Protein AF-A0A948T1C1-F1 (afdb_monomer_lite)

Structure (mmCIF, N/CA/C/O backbone):
data_AF-A0A948T1C1-F1
#
_entry.id   AF-A0A948T1C1-F1
#
loop_
_atom_site.group_PDB
_atom_site.id
_atom_site.type_symbol
_atom_site.label_atom_id
_atom_site.label_alt_id
_atom_site.label_comp_id
_atom_site.label_asym_id
_atom_site.label_entity_id
_atom_site.label_seq_id
_atom_site.pdbx_PDB_ins_code
_atom_site.Cartn_x
_atom_site.Cartn_y
_atom_site.Cartn_z
_atom_site.occupancy
_atom_site.B_iso_or_equiv
_atom_site.auth_seq_id
_atom_site.auth_comp_id
_atom_site.auth_asym_id
_atom_site.auth_atom_id
_atom_site.pdbx_PDB_model_num
ATOM 1 N N . MET A 1 1 ? 18.907 8.394 -17.637 1.00 54.00 1 MET A N 1
ATOM 2 C CA . MET A 1 1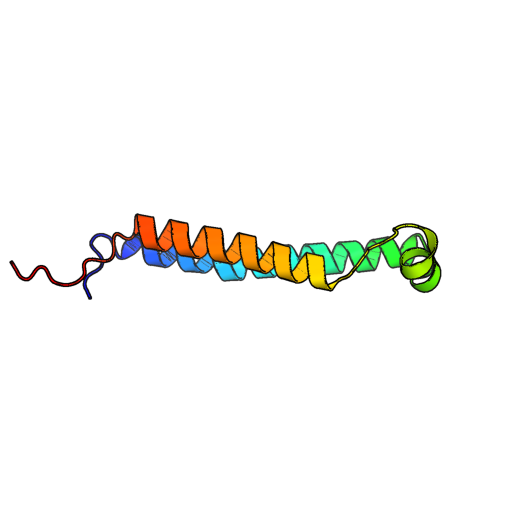 ? 18.510 7.176 -16.899 1.00 54.00 1 MET A CA 1
ATOM 3 C C . MET A 1 1 ? 17.728 6.307 -17.867 1.00 54.00 1 MET A C 1
ATOM 5 O O . MET A 1 1 ? 16.622 6.685 -18.232 1.00 54.00 1 MET A O 1
ATOM 9 N N . GLN A 1 2 ? 18.344 5.246 -18.386 1.00 61.16 2 GLN A N 1
ATOM 10 C CA . GLN A 1 2 ? 17.696 4.350 -19.343 1.00 61.16 2 GLN A CA 1
ATOM 11 C C . GLN A 1 2 ? 17.309 3.063 -18.612 1.00 61.16 2 GLN A C 1
ATOM 13 O O . GLN A 1 2 ? 18.092 2.506 -17.841 1.00 61.16 2 GLN A O 1
ATOM 18 N N . PHE A 1 3 ? 16.067 2.629 -18.802 1.00 63.72 3 PHE A N 1
ATOM 19 C CA . PHE A 1 3 ? 15.591 1.349 -18.294 1.00 63.72 3 PHE A CA 1
ATOM 20 C C . PHE A 1 3 ? 15.674 0.347 -19.437 1.00 63.72 3 PHE A C 1
ATOM 22 O O . PHE A 1 3 ? 15.025 0.538 -20.462 1.00 63.72 3 PHE A O 1
ATOM 29 N N . PHE A 1 4 ? 16.455 -0.720 -19.257 1.00 62.19 4 PHE A N 1
ATOM 30 C CA . PHE A 1 4 ? 16.679 -1.730 -20.297 1.00 62.19 4 PHE A CA 1
ATOM 31 C C . PHE A 1 4 ? 15.372 -2.417 -20.730 1.00 62.19 4 PHE A C 1
ATOM 33 O O . PHE A 1 4 ? 15.246 -2.871 -21.863 1.00 62.19 4 PHE A O 1
ATOM 40 N N . ARG A 1 5 ? 14.380 -2.484 -19.829 1.00 66.00 5 ARG A N 1
ATOM 41 C CA . ARG A 1 5 ? 13.038 -3.022 -20.092 1.00 66.00 5 ARG A CA 1
ATOM 42 C C . ARG A 1 5 ? 11.970 -2.169 -19.408 1.00 66.00 5 ARG A C 1
ATOM 44 O O . ARG A 1 5 ? 11.471 -2.507 -18.335 1.00 66.00 5 ARG A O 1
ATOM 51 N N . ALA A 1 6 ? 11.633 -1.047 -20.044 1.00 70.44 6 ALA A N 1
ATOM 52 C CA . ALA A 1 6 ? 10.623 -0.096 -19.566 1.00 70.44 6 ALA A CA 1
ATOM 53 C C . ALA A 1 6 ? 9.219 -0.714 -19.410 1.00 70.44 6 ALA A C 1
ATOM 55 O O . ALA A 1 6 ? 8.422 -0.232 -18.612 1.00 70.44 6 ALA A O 1
ATOM 56 N N . GLU A 1 7 ? 8.938 -1.821 -20.098 1.00 73.69 7 GLU A N 1
ATOM 57 C CA . GLU A 1 7 ? 7.702 -2.605 -19.970 1.00 73.69 7 GLU A CA 1
ATOM 58 C C . GLU A 1 7 ? 7.423 -3.038 -18.521 1.00 73.69 7 GLU A C 1
ATOM 60 O O . GLU A 1 7 ? 6.270 -3.107 -18.096 1.00 73.69 7 GLU A O 1
ATOM 65 N N . TYR A 1 8 ? 8.472 -3.256 -17.716 1.00 70.19 8 TYR A N 1
ATOM 66 C CA . TYR A 1 8 ? 8.312 -3.644 -16.316 1.00 70.19 8 TYR A CA 1
ATOM 67 C C . TYR A 1 8 ? 7.829 -2.508 -15.406 1.00 70.19 8 TYR A C 1
ATOM 69 O O . TYR A 1 8 ? 7.357 -2.778 -14.302 1.00 70.19 8 TYR A O 1
ATOM 77 N N . LEU A 1 9 ? 7.869 -1.249 -15.859 1.00 71.19 9 LEU A N 1
ATOM 78 C CA . LEU A 1 9 ? 7.299 -0.124 -15.111 1.00 71.19 9 LEU A CA 1
ATOM 79 C C . LEU A 1 9 ? 5.773 -0.230 -15.001 1.00 71.19 9 LEU A C 1
ATOM 81 O O . LEU A 1 9 ? 5.207 0.286 -14.042 1.00 71.19 9 LEU A O 1
ATOM 85 N N . ALA A 1 10 ? 5.102 -0.958 -15.902 1.00 75.25 10 ALA A N 1
ATOM 86 C CA . ALA A 1 10 ? 3.672 -1.238 -15.773 1.00 75.25 10 ALA A CA 1
ATOM 87 C C . ALA A 1 10 ? 3.344 -1.990 -14.467 1.00 75.25 10 ALA A C 1
ATOM 89 O O . ALA A 1 10 ? 2.282 -1.776 -13.882 1.00 75.25 10 ALA A O 1
ATOM 90 N N . TYR A 1 11 ? 4.278 -2.791 -13.941 1.00 75.62 11 TYR A N 1
ATOM 91 C CA . TYR A 1 11 ? 4.097 -3.481 -12.663 1.00 75.62 11 TYR A CA 1
ATOM 92 C C . TYR A 1 11 ? 4.107 -2.542 -11.451 1.00 75.62 11 TYR A C 1
ATOM 94 O O . TYR A 1 11 ? 3.682 -2.974 -10.382 1.00 75.62 11 TYR A O 1
ATOM 102 N N . LEU A 1 12 ? 4.483 -1.257 -11.579 1.00 76.19 12 LEU A N 1
ATOM 103 C CA . LEU A 1 12 ? 4.290 -0.292 -10.485 1.00 76.19 12 LEU A CA 1
ATOM 104 C C . LEU A 1 12 ? 2.819 -0.176 -10.078 1.00 76.19 12 LEU A C 1
ATOM 106 O O . LEU A 1 12 ? 2.545 0.114 -8.916 1.00 76.19 12 LEU A O 1
ATOM 110 N N . TRP A 1 13 ? 1.876 -0.462 -10.982 1.00 80.88 13 TRP A N 1
ATOM 111 C CA . TRP A 1 13 ? 0.449 -0.526 -10.661 1.00 80.88 13 TRP A CA 1
ATOM 112 C C . TRP A 1 13 ? 0.097 -1.623 -9.644 1.00 80.88 13 TRP A C 1
ATOM 114 O O . TRP A 1 13 ? -0.948 -1.546 -8.997 1.00 80.88 13 TRP A O 1
ATOM 124 N N . ALA A 1 14 ? 0.984 -2.5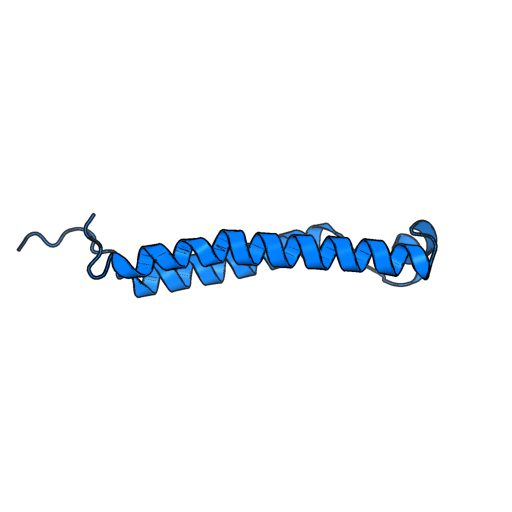94 -9.409 1.00 76.94 14 ALA A N 1
ATOM 125 C CA . ALA A 1 14 ? 0.830 -3.547 -8.316 1.00 76.94 14 ALA A CA 1
ATOM 126 C C . ALA A 1 14 ? 0.876 -2.861 -6.938 1.00 76.94 14 ALA A C 1
ATOM 128 O O . ALA A 1 14 ? 0.211 -3.316 -6.013 1.00 76.94 14 ALA A O 1
ATOM 129 N N . ILE A 1 15 ? 1.594 -1.742 -6.791 1.00 77.75 15 ILE A N 1
ATOM 130 C CA . ILE A 1 15 ? 1.703 -1.005 -5.523 1.00 77.75 15 ILE A CA 1
ATOM 131 C C . ILE A 1 15 ? 0.338 -0.446 -5.076 1.00 77.75 15 ILE A C 1
ATOM 133 O O . ILE A 1 15 ? -0.102 -0.792 -3.974 1.00 77.75 15 ILE A O 1
ATOM 137 N N . PRO A 1 16 ? -0.387 0.362 -5.882 1.00 84.44 16 PRO A N 1
ATOM 138 C CA . PRO A 1 16 ? -1.721 0.815 -5.504 1.00 84.44 16 PRO A CA 1
ATOM 139 C C . PRO A 1 16 ? -2.712 -0.348 -5.378 1.00 84.44 16 PRO A C 1
ATOM 141 O O . PRO A 1 16 ? -3.575 -0.297 -4.503 1.00 84.44 16 PRO A O 1
ATOM 144 N N . ALA A 1 17 ? -2.573 -1.422 -6.166 1.00 85.06 17 ALA A N 1
ATOM 145 C CA . ALA A 1 17 ? -3.409 -2.613 -6.019 1.00 85.06 17 ALA A CA 1
ATOM 146 C C . ALA A 1 17 ? -3.219 -3.291 -4.648 1.00 85.06 17 ALA A C 1
ATOM 148 O O . ALA A 1 17 ? -4.202 -3.582 -3.966 1.00 85.06 17 ALA A O 1
ATOM 149 N N . VAL A 1 18 ? -1.974 -3.478 -4.195 1.00 80.12 18 VAL A N 1
ATOM 150 C CA . VAL A 1 18 ? -1.660 -4.034 -2.867 1.00 80.12 18 VAL A CA 1
ATOM 151 C C . VAL A 1 18 ? -2.189 -3.127 -1.758 1.00 80.12 18 VAL A C 1
ATOM 153 O O . VAL A 1 18 ? -2.793 -3.621 -0.805 1.00 80.12 18 VAL A O 1
ATOM 156 N N . LEU A 1 19 ? -2.030 -1.806 -1.890 1.00 81.38 19 LEU A N 1
ATOM 157 C CA . LEU A 1 19 ? -2.575 -0.847 -0.926 1.00 81.38 19 LEU A CA 1
ATOM 158 C C . LEU A 1 19 ? -4.105 -0.909 -0.854 1.00 81.38 19 LEU A C 1
ATOM 160 O O . LEU A 1 19 ? -4.659 -0.933 0.245 1.00 81.38 19 LEU A O 1
ATOM 164 N N . LEU A 1 20 ? -4.787 -0.990 -2.000 1.00 87.38 20 LEU A N 1
ATOM 165 C CA . LEU A 1 20 ? -6.240 -1.142 -2.060 1.00 87.38 20 LEU A CA 1
ATOM 166 C C . LEU A 1 20 ? 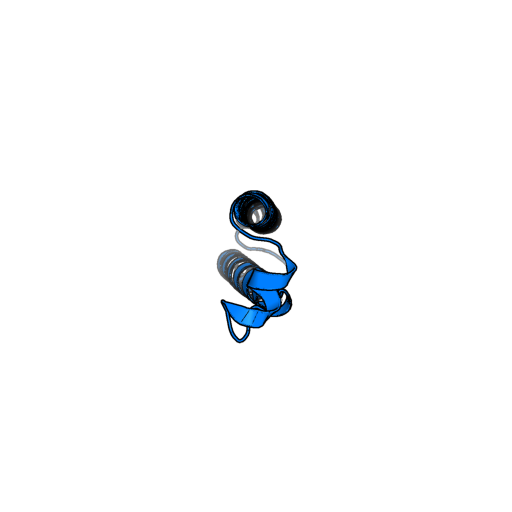-6.686 -2.446 -1.403 1.00 87.38 20 LEU A C 1
ATOM 168 O O . LEU A 1 20 ? -7.543 -2.413 -0.523 1.00 87.38 20 LEU A O 1
ATOM 172 N N . VAL A 1 21 ? -6.083 -3.582 -1.763 1.00 86.56 21 VAL A N 1
ATOM 173 C CA . VAL A 1 21 ? -6.400 -4.887 -1.161 1.00 86.56 21 VAL A CA 1
ATOM 174 C C . VAL A 1 21 ? -6.191 -4.851 0.351 1.00 86.56 21 VAL A C 1
ATOM 176 O O . VAL A 1 21 ? -7.050 -5.310 1.106 1.00 86.56 21 VAL A O 1
ATOM 179 N N . HIS A 1 22 ? -5.093 -4.257 0.815 1.00 80.31 22 HIS A N 1
ATOM 180 C CA . HIS A 1 22 ? -4.810 -4.129 2.238 1.00 80.31 22 HIS A CA 1
ATOM 181 C C . HIS A 1 22 ? -5.838 -3.2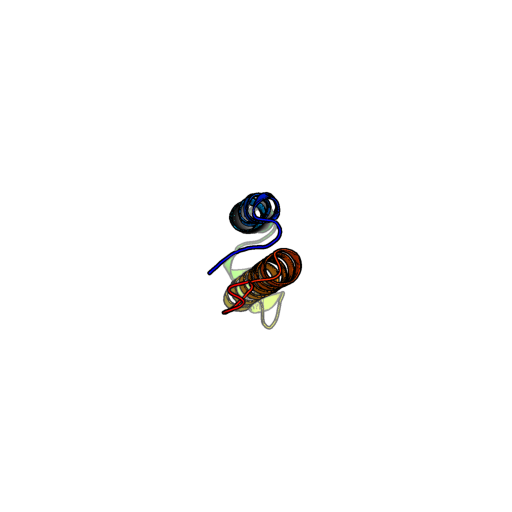32 2.948 1.00 80.31 22 HIS A C 1
ATOM 183 O O . HIS A 1 22 ? -6.325 -3.575 4.028 1.00 80.31 22 HIS A O 1
ATOM 189 N N . PHE A 1 23 ? -6.224 -2.111 2.333 1.00 84.75 23 PHE A N 1
ATOM 190 C CA . PHE A 1 23 ? -7.259 -1.219 2.854 1.00 84.75 23 PHE A CA 1
ATOM 191 C C . PHE A 1 23 ? -8.629 -1.907 2.922 1.00 84.75 23 PHE A C 1
ATOM 193 O O . PHE A 1 23 ? -9.304 -1.841 3.952 1.00 84.75 23 PHE A O 1
ATOM 200 N N . PHE A 1 24 ? -9.025 -2.623 1.866 1.00 88.00 24 PHE A N 1
ATOM 201 C CA . PHE A 1 24 ? -10.265 -3.399 1.838 1.00 88.00 24 PHE A CA 1
ATOM 202 C C . PHE A 1 24 ? -10.265 -4.510 2.883 1.00 88.00 24 PHE A C 1
ATOM 204 O O . PHE A 1 24 ? -11.251 -4.659 3.605 1.00 88.00 24 PHE A O 1
ATOM 211 N N . SER A 1 25 ? -9.159 -5.242 3.017 1.00 84.81 25 SER A N 1
ATOM 212 C CA . SER A 1 25 ? -8.997 -6.289 4.027 1.00 84.81 25 SER A CA 1
ATOM 213 C C . SER A 1 25 ? -9.143 -5.723 5.441 1.00 84.81 25 SER A C 1
ATOM 215 O O . SER A 1 25 ? -9.913 -6.249 6.245 1.00 84.81 25 SER A O 1
ATOM 217 N N . MET A 1 26 ? -8.515 -4.576 5.720 1.00 82.00 26 MET A N 1
ATOM 218 C CA . MET A 1 26 ? -8.650 -3.892 7.005 1.00 82.00 26 MET A CA 1
ATOM 219 C C . MET A 1 26 ? -10.089 -3.416 7.253 1.00 82.00 26 MET A C 1
ATOM 221 O O . MET A 1 26 ? -10.618 -3.602 8.348 1.00 82.00 26 MET A O 1
ATOM 225 N N . ARG A 1 27 ? -10.761 -2.854 6.241 1.00 84.50 27 ARG A N 1
ATOM 226 C CA . ARG A 1 27 ? -12.155 -2.397 6.356 1.00 84.50 27 ARG A CA 1
ATOM 227 C C . ARG A 1 27 ? -13.127 -3.559 6.582 1.00 84.50 27 ARG A C 1
ATOM 229 O O . ARG A 1 27 ? -14.041 -3.439 7.399 1.00 84.50 27 ARG A O 1
ATOM 236 N N . LEU A 1 28 ? -12.913 -4.687 5.905 1.00 85.44 28 LEU A N 1
ATOM 237 C CA . LEU A 1 28 ? -13.668 -5.926 6.101 1.00 85.44 28 LEU A CA 1
ATOM 238 C C . LEU A 1 28 ? -13.434 -6.506 7.495 1.00 85.44 28 LEU A C 1
ATOM 240 O O . LEU A 1 28 ? -14.397 -6.877 8.166 1.00 85.44 28 LEU A O 1
ATOM 244 N N . TRP A 1 29 ? -12.180 -6.540 7.951 1.00 80.25 29 TRP A N 1
ATOM 245 C CA . TRP A 1 29 ? -11.823 -6.997 9.289 1.00 80.25 29 TRP A CA 1
ATOM 246 C C . TRP A 1 29 ? -12.472 -6.130 10.368 1.00 80.25 29 TRP A C 1
ATOM 248 O O . TRP A 1 29 ? -13.111 -6.659 11.273 1.00 80.25 29 TRP A O 1
ATOM 258 N N . GLU A 1 30 ? -12.395 -4.800 10.248 1.00 78.31 30 GLU A N 1
ATOM 259 C CA . GLU A 1 30 ? -13.048 -3.885 11.189 1.00 78.31 30 GLU A CA 1
ATOM 260 C C . GLU A 1 30 ? -14.575 -4.041 11.188 1.00 78.31 30 GLU A C 1
ATOM 262 O O . GLU A 1 30 ? -15.190 -4.038 12.255 1.00 78.31 30 GLU A O 1
ATOM 267 N N . SER A 1 31 ? -15.195 -4.195 10.013 1.00 81.19 31 SER A N 1
ATOM 268 C CA . SER A 1 31 ? -16.644 -4.395 9.896 1.00 81.19 31 SER A CA 1
ATOM 269 C C . SER A 1 31 ? -17.093 -5.718 10.521 1.00 81.19 31 SER A C 1
ATOM 271 O O . SER A 1 31 ? -18.092 -5.746 11.240 1.00 81.19 31 SER A O 1
ATOM 273 N N . ARG A 1 32 ? -16.335 -6.800 10.303 1.00 79.00 32 ARG A N 1
ATOM 274 C CA . ARG A 1 32 ? -16.603 -8.109 10.908 1.00 79.00 32 ARG A CA 1
ATOM 275 C C . ARG A 1 32 ? -16.382 -8.080 12.414 1.00 79.00 32 ARG A C 1
ATOM 277 O O . ARG A 1 32 ? -17.272 -8.492 13.145 1.00 79.00 32 ARG A O 1
ATOM 284 N N . MET A 1 33 ? -15.266 -7.534 12.891 1.00 71.50 33 MET A N 1
ATOM 285 C CA . MET A 1 33 ? -14.981 -7.470 14.327 1.00 71.50 33 MET A CA 1
ATOM 286 C C . MET A 1 33 ? -16.007 -6.643 15.098 1.00 71.50 33 MET A C 1
ATOM 288 O O . MET A 1 33 ? -16.426 -7.072 16.167 1.00 71.50 33 MET A O 1
ATOM 292 N N . LYS A 1 34 ? -16.506 -5.535 14.529 1.00 72.56 34 LYS A N 1
ATOM 293 C CA . LYS A 1 34 ? -17.608 -4.761 15.129 1.00 72.56 34 LYS A CA 1
ATOM 294 C C . LYS A 1 34 ? -18.894 -5.567 15.335 1.00 72.56 34 LYS A C 1
ATOM 296 O O . LYS A 1 34 ? -19.673 -5.210 16.208 1.00 72.56 34 LYS A O 1
ATOM 301 N N . ARG A 1 35 ? -19.145 -6.609 14.531 1.00 72.19 35 ARG A N 1
ATOM 302 C CA . ARG A 1 35 ? -20.320 -7.482 14.696 1.00 72.19 35 ARG A CA 1
ATOM 303 C C . ARG A 1 35 ? -20.136 -8.530 15.793 1.00 72.19 35 ARG A C 1
ATOM 305 O O . ARG A 1 35 ? -21.134 -9.005 16.314 1.00 72.19 35 ARG A O 1
ATOM 312 N N . PHE A 1 36 ? -18.897 -8.902 16.112 1.00 69.25 36 PHE A N 1
ATOM 313 C CA . PHE A 1 36 ? -18.602 -9.988 17.052 1.00 69.25 36 PHE A CA 1
ATOM 314 C C . PHE A 1 36 ? -18.208 -9.507 18.452 1.00 69.25 36 PHE A C 1
ATOM 316 O O . PHE A 1 36 ? -18.413 -10.247 19.408 1.00 69.25 36 PHE A O 1
ATOM 323 N N . ALA A 1 37 ? -17.669 -8.294 18.604 1.00 64.06 37 ALA A N 1
ATOM 324 C CA . ALA A 1 37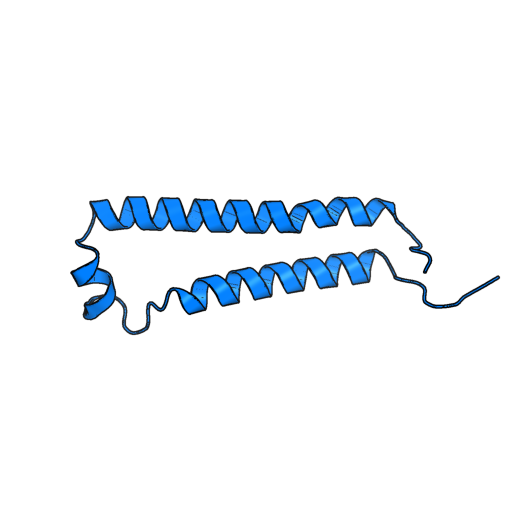 ? -17.363 -7.731 19.916 1.00 64.06 37 ALA A CA 1
ATOM 325 C C . ALA A 1 37 ? -17.337 -6.196 19.895 1.00 64.06 37 ALA A C 1
ATOM 327 O O . ALA A 1 37 ? -16.947 -5.571 18.903 1.00 64.06 37 ALA A O 1
ATOM 328 N N . GLU A 1 38 ? -17.707 -5.580 21.021 1.00 66.56 38 GLU A N 1
ATOM 329 C CA . GLU A 1 38 ? -17.508 -4.147 21.224 1.00 66.56 38 GLU A CA 1
ATOM 330 C C . GLU A 1 38 ? -16.022 -3.802 21.077 1.00 66.56 38 GLU A C 1
ATOM 332 O O . GLU A 1 38 ? -15.140 -4.432 21.666 1.00 66.56 38 GLU A O 1
ATOM 337 N N . ARG A 1 39 ? -15.742 -2.780 20.260 1.00 61.47 39 ARG A N 1
ATOM 338 C CA . ARG A 1 39 ? -14.385 -2.352 19.874 1.00 61.47 39 ARG A CA 1
ATOM 339 C C . ARG A 1 39 ? -13.483 -2.103 21.095 1.00 61.47 39 ARG A C 1
ATOM 341 O O . ARG A 1 39 ? -12.295 -2.407 21.046 1.00 61.47 39 ARG A O 1
ATOM 348 N N . SER A 1 40 ? -14.074 -1.616 22.188 1.00 58.72 40 SER A N 1
ATOM 349 C CA . SER A 1 40 ? -13.434 -1.364 23.486 1.00 58.72 40 SER A CA 1
ATOM 350 C C . SER A 1 40 ? -12.926 -2.636 24.176 1.00 58.72 40 SER A C 1
ATOM 352 O O . SER A 1 40 ? -11.897 -2.606 24.848 1.00 58.72 40 SER A O 1
ATOM 354 N N . MET A 1 41 ? -13.606 -3.768 23.993 1.00 57.16 41 MET A N 1
ATOM 355 C CA . MET A 1 41 ? -13.273 -5.037 24.642 1.00 57.16 41 MET A CA 1
ATOM 356 C C . MET A 1 41 ? -12.139 -5.771 23.905 1.00 57.16 41 MET A C 1
ATOM 358 O O . MET A 1 41 ? -11.268 -6.377 24.534 1.00 57.16 41 MET A O 1
ATOM 362 N N . LEU A 1 42 ? -12.097 -5.650 22.573 1.00 60.78 42 LEU A N 1
ATOM 363 C CA . LEU A 1 42 ? -11.047 -6.218 21.718 1.00 60.78 42 LEU A CA 1
ATOM 364 C C . LEU A 1 42 ? -9.701 -5.491 21.850 1.00 60.78 42 LEU A C 1
ATOM 366 O O . LEU A 1 42 ? -8.666 -6.149 21.945 1.00 60.78 42 LEU A O 1
ATOM 370 N N . GLU A 1 43 ? -9.708 -4.154 21.862 1.00 58.44 43 GLU A N 1
ATOM 371 C CA . GLU A 1 43 ? -8.479 -3.345 21.909 1.00 58.44 43 GLU A CA 1
ATOM 372 C C . GLU A 1 43 ? -7.778 -3.407 23.281 1.00 58.44 43 GLU A C 1
ATOM 374 O O . GLU A 1 43 ? -6.563 -3.228 23.349 1.00 58.44 43 GLU A O 1
ATOM 379 N N . GLY A 1 44 ? -8.516 -3.706 24.360 1.00 56.25 44 GLY A N 1
ATOM 380 C CA . GLY A 1 44 ? -7.989 -3.702 25.730 1.00 56.25 44 GLY A CA 1
ATOM 381 C C . GLY A 1 44 ? -7.731 -5.071 26.372 1.00 56.25 44 GLY A C 1
ATOM 382 O O . GLY A 1 44 ? -6.812 -5.179 27.180 1.00 56.25 44 GLY A O 1
ATOM 383 N N . LYS A 1 45 ? -8.519 -6.116 26.058 1.00 56.25 45 LYS A N 1
ATOM 384 C CA . LYS A 1 45 ? -8.481 -7.392 26.813 1.00 56.25 45 LYS A CA 1
ATOM 385 C C . LYS A 1 45 ? -8.086 -8.634 26.015 1.00 56.25 45 LYS A C 1
ATOM 387 O O . LYS A 1 45 ? -7.519 -9.548 26.601 1.00 56.25 45 LYS A O 1
ATOM 392 N N . LEU A 1 46 ? -8.390 -8.701 24.719 1.00 57.69 46 LEU A N 1
ATOM 393 C CA . LEU A 1 46 ? -8.275 -9.956 23.955 1.00 57.69 46 LEU A CA 1
ATOM 394 C C . LEU A 1 46 ? -6.974 -10.098 23.157 1.00 57.69 46 LEU A C 1
ATOM 396 O O . LEU A 1 46 ? -6.562 -11.220 22.880 1.00 57.69 46 LEU A O 1
ATOM 400 N N . ILE A 1 47 ? -6.308 -8.995 22.795 1.00 59.44 47 ILE A N 1
ATOM 401 C CA . ILE A 1 47 ? -5.058 -9.044 22.024 1.00 59.44 47 ILE A CA 1
ATOM 402 C C . ILE A 1 47 ? -4.028 -8.088 22.645 1.00 59.44 47 ILE A C 1
ATOM 404 O O . ILE A 1 47 ? -3.964 -6.912 22.265 1.00 59.44 47 ILE A O 1
ATOM 408 N N . PRO A 1 48 ? -3.188 -8.555 23.588 1.00 52.41 48 PRO A N 1
ATOM 409 C CA . PRO A 1 48 ? -2.097 -7.738 24.097 1.00 52.41 48 PRO A CA 1
ATOM 410 C C . PRO A 1 48 ? -1.167 -7.398 22.921 1.00 52.41 48 PRO A C 1
ATOM 412 O O . PRO A 1 48 ? -0.600 -8.290 22.297 1.00 52.41 48 PRO A O 1
ATOM 415 N N . ARG A 1 49 ? -1.025 -6.099 22.610 1.00 57.72 49 ARG A N 1
ATOM 416 C CA . ARG A 1 49 ? -0.283 -5.512 21.464 1.00 57.72 49 ARG A CA 1
ATOM 417 C C . ARG A 1 49 ? -1.006 -5.405 20.111 1.00 57.72 49 ARG A C 1
ATOM 419 O O . ARG A 1 49 ? -0.324 -5.173 19.110 1.00 57.72 49 ARG A O 1
ATOM 426 N N . TYR A 1 50 ? -2.339 -5.454 20.027 1.00 59.59 50 TYR A N 1
ATOM 427 C CA . TYR A 1 50 ? -3.014 -5.022 18.790 1.00 59.59 50 TYR A CA 1
ATOM 428 C C . TYR A 1 50 ? -2.858 -3.505 18.580 1.00 59.59 50 TYR A C 1
ATOM 430 O O . TYR A 1 50 ? -3.684 -2.695 18.984 1.00 59.59 50 TYR A O 1
ATOM 438 N N . LYS A 1 51 ? -1.751 -3.099 17.954 1.00 62.19 51 LYS A N 1
ATOM 439 C CA . LYS A 1 51 ? -1.491 -1.715 17.554 1.00 62.19 51 LYS A CA 1
ATOM 440 C C . LYS A 1 51 ? -1.744 -1.594 16.057 1.00 62.19 51 LYS A C 1
ATOM 442 O O . LYS A 1 51 ? -0.997 -2.168 15.266 1.00 62.19 51 LYS A O 1
ATOM 447 N N . LYS A 1 52 ? -2.732 -0.784 15.653 1.00 62.22 52 LYS A N 1
ATOM 448 C CA . LYS A 1 52 ? -2.997 -0.462 14.231 1.00 62.22 52 LYS A CA 1
ATOM 449 C C . LYS A 1 52 ? -1.742 0.010 13.479 1.00 62.22 52 LYS A C 1
ATOM 451 O O . LYS A 1 52 ? -1.602 -0.246 12.290 1.00 62.22 52 LYS A O 1
ATOM 456 N N . SER A 1 53 ? -0.791 0.622 14.187 1.00 65.56 53 SER A N 1
ATOM 457 C CA . SER A 1 53 ? 0.520 1.009 13.649 1.00 65.56 53 SER A CA 1
ATOM 458 C C . SER A 1 53 ? 1.312 -0.164 13.039 1.00 65.56 53 SER A C 1
ATOM 460 O O . SER A 1 53 ? 1.934 0.012 11.995 1.00 65.56 53 SER A O 1
ATOM 462 N N . HIS A 1 54 ? 1.233 -1.373 13.610 1.00 70.88 54 HIS A N 1
ATOM 463 C CA . HIS A 1 54 ? 1.941 -2.550 13.086 1.00 70.88 54 HIS A CA 1
ATOM 464 C C . HIS A 1 54 ? 1.324 -3.089 11.786 1.00 70.88 54 HIS A C 1
ATOM 466 O O . HIS A 1 54 ? 1.999 -3.762 11.010 1.00 70.88 54 HIS A O 1
ATOM 472 N N . TRP A 1 55 ? 0.044 -2.804 11.535 1.00 69.06 55 TRP A N 1
ATOM 473 C CA . TRP A 1 55 ? -0.600 -3.127 10.262 1.00 69.06 55 TRP A CA 1
ATOM 474 C C . TRP A 1 55 ? -0.115 -2.198 9.149 1.00 69.06 55 TRP A C 1
ATOM 476 O O . TRP A 1 55 ? 0.208 -2.666 8.061 1.00 69.06 55 TRP A O 1
ATOM 486 N N . MET A 1 56 ? 0.015 -0.901 9.444 1.00 75.06 56 MET A N 1
ATOM 487 C CA . MET A 1 56 ? 0.540 0.073 8.485 1.00 75.06 56 MET A CA 1
ATOM 488 C C . MET A 1 56 ? 1.999 -0.227 8.118 1.00 75.06 56 MET A C 1
ATOM 490 O O . MET A 1 56 ? 2.353 -0.202 6.943 1.00 75.06 56 MET A O 1
ATOM 494 N N . SER A 1 57 ? 2.842 -0.560 9.103 1.00 78.44 57 SER A N 1
ATOM 495 C CA . SER A 1 57 ? 4.249 -0.879 8.839 1.00 78.44 57 SER A CA 1
ATOM 496 C C . SER A 1 57 ? 4.415 -2.163 8.025 1.00 78.44 57 SER A C 1
ATOM 498 O O . SER A 1 57 ? 5.251 -2.200 7.129 1.00 78.44 57 SER A O 1
ATOM 500 N N . ARG A 1 58 ? 3.589 -3.193 8.261 1.00 79.75 58 ARG A N 1
ATOM 501 C CA . ARG A 1 58 ? 3.568 -4.407 7.425 1.00 79.75 58 ARG A CA 1
ATOM 502 C C . ARG A 1 58 ? 3.178 -4.103 5.981 1.00 79.75 58 ARG A C 1
ATOM 504 O O . ARG A 1 58 ? 3.869 -4.559 5.077 1.00 79.75 58 ARG A O 1
ATOM 511 N N . ALA A 1 59 ? 2.125 -3.313 5.766 1.00 77.38 59 ALA A N 1
ATOM 512 C CA . ALA A 1 59 ? 1.719 -2.893 4.426 1.00 77.38 59 ALA A CA 1
ATOM 513 C C . ALA A 1 59 ? 2.843 -2.135 3.708 1.00 77.38 59 ALA A C 1
ATOM 515 O O . ALA A 1 59 ? 3.146 -2.421 2.552 1.00 77.38 59 ALA A O 1
ATOM 516 N N . LEU A 1 60 ? 3.493 -1.211 4.421 1.00 82.38 60 LEU A N 1
ATOM 517 C CA . LEU A 1 60 ? 4.601 -0.417 3.901 1.00 82.38 60 LEU A CA 1
ATOM 518 C C . LEU A 1 60 ? 5.807 -1.291 3.534 1.00 82.38 60 LEU A C 1
ATOM 520 O O . LEU A 1 60 ? 6.382 -1.113 2.466 1.00 82.38 60 LEU A O 1
ATOM 524 N N . LEU A 1 61 ? 6.168 -2.256 4.384 1.00 86.81 61 LEU A N 1
ATOM 525 C CA . LEU A 1 61 ? 7.263 -3.191 4.115 1.00 86.81 61 LEU A CA 1
ATOM 526 C C . LEU A 1 61 ? 6.974 -4.064 2.892 1.00 86.81 61 LEU A C 1
ATOM 528 O O . LEU A 1 61 ? 7.846 -4.224 2.045 1.00 86.81 61 LEU A O 1
ATOM 532 N N . ILE A 1 62 ? 5.750 -4.585 2.761 1.00 84.75 62 ILE A N 1
ATOM 533 C CA . ILE A 1 62 ? 5.344 -5.360 1.580 1.00 84.75 62 ILE A CA 1
ATOM 534 C C . ILE A 1 62 ? 5.410 -4.483 0.323 1.00 84.75 62 ILE A C 1
ATOM 536 O O . ILE A 1 62 ? 5.956 -4.910 -0.692 1.00 84.75 62 ILE A O 1
ATOM 540 N N . ALA A 1 63 ? 4.914 -3.244 0.393 1.00 81.81 63 ALA A N 1
ATOM 541 C CA . ALA A 1 63 ? 4.980 -2.301 -0.720 1.00 81.81 63 ALA A CA 1
ATOM 542 C C . ALA A 1 63 ? 6.429 -1.974 -1.120 1.00 81.81 63 ALA A C 1
ATOM 544 O O . ALA A 1 63 ? 6.738 -1.940 -2.308 1.00 81.81 63 ALA A O 1
ATOM 545 N N . LEU A 1 64 ? 7.326 -1.794 -0.145 1.00 86.44 64 LEU A N 1
ATOM 546 C CA . LEU A 1 64 ? 8.754 -1.575 -0.383 1.00 86.44 64 LEU A CA 1
ATOM 547 C C . LEU A 1 64 ? 9.418 -2.784 -1.043 1.00 86.44 64 LEU A C 1
ATOM 549 O O . LEU A 1 64 ? 10.178 -2.605 -1.988 1.00 86.44 64 LEU A O 1
ATOM 553 N N . VAL A 1 65 ? 9.115 -4.006 -0.592 1.00 88.44 65 VAL A N 1
ATOM 554 C CA . VAL A 1 65 ? 9.625 -5.230 -1.230 1.00 88.44 65 VAL A CA 1
ATOM 555 C C . VAL A 1 65 ? 9.204 -5.272 -2.696 1.00 88.44 65 VAL A C 1
ATOM 557 O O . VAL A 1 65 ? 10.060 -5.423 -3.560 1.00 88.44 65 VAL A O 1
ATOM 560 N N . PHE A 1 66 ? 7.919 -5.051 -2.990 1.00 81.88 66 PHE A N 1
ATOM 561 C CA . PHE A 1 66 ? 7.433 -4.994 -4.370 1.00 81.88 66 PHE A CA 1
ATOM 562 C C . PHE A 1 66 ? 8.131 -3.903 -5.186 1.00 81.88 66 PHE A C 1
ATOM 564 O O . PHE A 1 66 ? 8.586 -4.171 -6.296 1.00 81.88 66 PHE A O 1
ATOM 571 N N . LEU A 1 67 ? 8.267 -2.698 -4.628 1.00 83.25 67 LEU A N 1
ATOM 572 C CA . LEU A 1 67 ? 8.953 -1.582 -5.275 1.00 83.25 67 LEU A CA 1
ATOM 573 C C . LEU A 1 67 ? 10.400 -1.949 -5.638 1.00 83.25 67 LEU A C 1
ATOM 575 O O . LEU A 1 67 ? 10.806 -1.773 -6.787 1.00 83.25 67 LEU A O 1
ATOM 579 N N . PHE A 1 68 ? 11.165 -2.491 -4.687 1.00 84.69 68 PHE A N 1
ATOM 580 C CA . PHE A 1 68 ? 12.553 -2.885 -4.916 1.00 84.69 68 PHE A CA 1
ATOM 581 C C . PHE A 1 68 ? 12.678 -4.067 -5.877 1.00 84.69 68 PHE A C 1
ATOM 583 O O . PHE A 1 68 ? 13.582 -4.066 -6.708 1.00 84.69 68 PHE A O 1
ATOM 590 N N . SER A 1 69 ? 11.768 -5.043 -5.824 1.00 82.81 69 SER A N 1
ATOM 591 C CA . SER A 1 69 ? 11.738 -6.147 -6.786 1.00 82.81 69 SER A CA 1
ATOM 592 C C . SER A 1 69 ? 11.491 -5.652 -8.210 1.00 82.81 69 SER A C 1
ATOM 594 O O . SER A 1 69 ? 12.196 -6.073 -9.123 1.00 82.81 69 SER A O 1
ATOM 596 N N . ILE A 1 70 ? 10.544 -4.728 -8.408 1.00 80.06 70 ILE A N 1
ATOM 597 C CA . ILE A 1 70 ? 10.253 -4.160 -9.731 1.00 80.06 70 ILE A CA 1
ATOM 598 C C . ILE A 1 70 ? 11.430 -3.312 -10.227 1.00 80.06 70 ILE A C 1
ATOM 600 O O . ILE A 1 70 ? 11.824 -3.439 -11.384 1.00 80.06 70 ILE A O 1
ATOM 604 N N . LEU A 1 71 ? 12.036 -2.500 -9.354 1.00 79.25 71 LEU A N 1
ATOM 605 C CA . LEU A 1 71 ? 13.242 -1.735 -9.682 1.00 79.25 71 LEU A CA 1
ATOM 606 C C . LEU A 1 71 ? 14.401 -2.651 -10.089 1.00 79.25 71 LEU A C 1
ATOM 608 O O . LEU A 1 71 ? 15.028 -2.414 -11.117 1.00 79.25 71 LEU A O 1
ATOM 612 N N . ALA A 1 72 ? 14.663 -3.718 -9.333 1.00 81.44 72 ALA A N 1
ATOM 613 C CA . ALA A 1 72 ? 15.695 -4.693 -9.673 1.00 81.44 72 ALA A CA 1
ATOM 614 C C . ALA A 1 72 ? 15.416 -5.372 -11.026 1.00 81.44 72 ALA A C 1
ATOM 616 O O . ALA A 1 72 ? 16.328 -5.542 -11.837 1.00 81.44 72 ALA A O 1
ATOM 617 N N . LEU A 1 73 ? 14.150 -5.706 -11.300 1.00 78.19 73 LEU A N 1
ATOM 618 C CA . LEU A 1 73 ? 13.719 -6.322 -12.555 1.00 78.19 73 LEU A CA 1
ATOM 619 C C . LEU A 1 73 ? 13.880 -5.375 -13.755 1.00 78.19 73 LEU A C 1
ATOM 621 O O . LEU A 1 73 ? 14.308 -5.799 -14.828 1.00 78.19 73 LEU A O 1
ATOM 625 N N . ALA A 1 74 ? 13.585 -4.088 -13.562 1.00 74.69 74 ALA A N 1
ATOM 626 C CA . ALA A 1 74 ? 13.710 -3.056 -14.587 1.00 74.69 74 ALA A CA 1
ATOM 627 C C . ALA A 1 74 ? 15.172 -2.745 -14.966 1.00 74.69 74 ALA A C 1
ATOM 629 O O . ALA A 1 74 ? 15.391 -2.079 -15.980 1.00 74.69 74 ALA A O 1
ATOM 630 N N . ARG A 1 75 ? 16.154 -3.237 -14.185 1.00 72.12 75 ARG A N 1
ATOM 631 C CA . ARG A 1 75 ? 17.603 -3.022 -14.361 1.00 72.12 75 ARG A CA 1
ATOM 632 C C . ARG A 1 75 ? 17.931 -1.556 -14.686 1.00 72.12 75 ARG A C 1
ATOM 634 O O . ARG A 1 75 ? 18.274 -1.253 -15.831 1.00 72.12 75 ARG A O 1
ATOM 641 N N . PRO A 1 76 ? 17.811 -0.632 -13.715 1.00 70.44 76 PRO A N 1
ATOM 642 C CA . PRO A 1 76 ? 18.142 0.770 -13.935 1.00 70.44 76 PRO A CA 1
ATOM 643 C C . PRO A 1 76 ? 19.613 0.890 -14.343 1.00 70.44 76 PRO A C 1
ATOM 645 O O . PRO A 1 76 ? 20.502 0.595 -13.544 1.00 70.44 76 PRO A O 1
ATOM 648 N N . GLN A 1 77 ? 19.875 1.318 -15.578 1.00 68.31 77 GLN A N 1
ATOM 649 C CA . GLN A 1 77 ? 21.231 1.596 -16.036 1.00 68.31 77 GLN A CA 1
ATOM 650 C C . GLN A 1 77 ? 21.568 3.058 -15.740 1.00 68.31 77 GLN A C 1
ATOM 652 O O . GLN A 1 77 ? 20.942 3.997 -16.249 1.00 68.31 77 GLN A O 1
ATOM 657 N N . TRP A 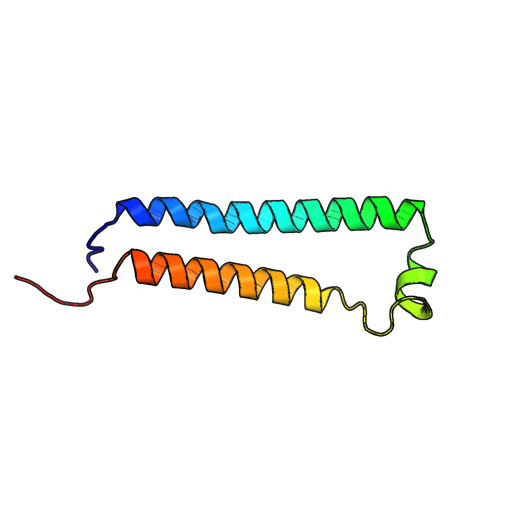1 78 ? 22.560 3.238 -14.873 1.00 63.94 78 TRP A N 1
ATOM 658 C CA . TRP A 1 78 ? 23.153 4.528 -14.561 1.00 63.94 78 TRP A CA 1
ATOM 659 C C . TRP A 1 78 ? 24.452 4.650 -15.357 1.00 63.94 78 TRP A C 1
ATOM 661 O O . TRP A 1 78 ? 25.479 4.140 -14.930 1.00 63.94 78 TRP A O 1
ATOM 671 N N . GLY A 1 79 ? 24.385 5.306 -16.517 1.00 66.75 79 GLY A N 1
ATOM 672 C CA . GLY A 1 79 ? 25.573 5.747 -17.251 1.00 66.75 79 GLY A CA 1
ATOM 673 C C . GLY A 1 79 ? 26.324 4.679 -18.048 1.00 66.75 79 GLY A C 1
ATOM 674 O O . GLY A 1 79 ? 27.520 4.521 -17.842 1.00 66.75 79 GLY A O 1
ATOM 675 N N . GLU A 1 80 ? 25.678 4.027 -19.016 1.00 56.03 80 GLU A N 1
ATOM 676 C CA . GLU A 1 80 ? 26.414 3.514 -20.180 1.00 56.03 80 GLU A CA 1
ATOM 677 C C . GLU A 1 80 ? 25.851 4.152 -21.450 1.00 56.03 80 GLU A C 1
ATOM 679 O O . GLU A 1 80 ? 24.823 3.745 -21.984 1.00 56.03 80 GLU A O 1
ATOM 684 N N . GLU A 1 81 ? 26.522 5.218 -21.881 1.00 54.47 81 GLU A N 1
ATOM 685 C CA . GLU A 1 81 ? 26.511 5.672 -23.266 1.00 54.47 81 GLU A CA 1
ATOM 686 C C . GLU A 1 81 ? 27.423 4.722 -24.049 1.00 54.47 81 GLU A C 1
ATOM 688 O O . GLU A 1 81 ? 28.647 4.774 -23.909 1.00 54.47 81 GLU A O 1
ATOM 693 N N . LYS A 1 82 ? 26.837 3.821 -24.835 1.00 47.12 82 LYS A N 1
ATOM 694 C CA . LYS A 1 82 ? 27.502 3.217 -25.990 1.00 47.12 82 LYS A CA 1
ATOM 695 C C . LYS A 1 82 ? 26.538 3.177 -27.158 1.00 47.12 82 LYS A C 1
ATOM 697 O O . LYS A 1 82 ? 25.375 2.778 -26.934 1.00 47.12 82 LYS A O 1
#

Sequence (82 aa):
MQFFRAEYLAYLWAIPAVLLVHFFSMRLWESRMKRFAERSMLEGKLIPRYKKSHWMSRALLIALVFLFSILALARPQWGEEK

Radius of gyration: 19.28 Å; chains: 1; bounding box: 48×17×53 Å

pLDDT: mean 72.65, std 10.51, range [47.12, 88.44]

Foldseek 3Di:
DDFPCCVLVVLLVVLVVLVVVLVVVVVVVVVVVVVVDDPVCCVPPPDDPPDVVVSVVVSVVVSVVSVVVSCVVSPDDDDDDD

Secondary structure (DSSP, 8-state):
-EETTGGGGGGGGHHHHHHHHHHHHHHHHHHHHHHHS-HHHIIIII-TT--HHHHHHHHHHHHHHHHHHHHHHH-EE-S---